Protein AF-Q4VPE1-F1 (afdb_monomer)

Radius of gyration: 20.4 Å; Cα contacts (8 Å, |Δi|>4): 315; chains: 1; bounding box: 49×31×55 Å

Mean predicted aligned error: 5.27 Å

Structure (mmCIF, N/CA/C/O backbone):
data_AF-Q4VPE1-F1
#
_entry.id   AF-Q4VPE1-F1
#
loop_
_atom_site.group_PDB
_atom_site.id
_atom_site.type_symbol
_atom_site.label_atom_id
_atom_site.label_alt_id
_atom_site.label_comp_id
_atom_site.label_asym_id
_atom_site.label_entity_id
_atom_site.label_seq_id
_atom_site.pdbx_PDB_ins_code
_atom_site.Cartn_x
_atom_site.Cartn_y
_atom_site.Cartn_z
_atom_site.occupancy
_atom_site.B_iso_or_equiv
_atom_site.auth_seq_id
_atom_site.auth_comp_id
_atom_site.auth_asym_id
_atom_site.auth_atom_id
_atom_site.pdbx_PDB_model_num
ATOM 1 N N . LEU A 1 1 ? 17.693 1.125 -10.121 1.00 85.56 1 LEU A N 1
ATOM 2 C CA . LEU A 1 1 ? 17.494 1.899 -11.366 1.00 85.56 1 LEU A CA 1
ATOM 3 C C . LEU A 1 1 ? 18.611 1.665 -12.381 1.00 85.56 1 LEU A C 1
ATOM 5 O O . LEU A 1 1 ? 18.290 1.300 -13.500 1.00 85.56 1 LEU A O 1
ATOM 9 N N . GLU A 1 2 ? 19.893 1.781 -12.014 1.00 88.69 2 GLU A N 1
ATOM 10 C CA . GLU A 1 2 ? 21.007 1.471 -12.939 1.00 88.69 2 GLU A CA 1
ATOM 11 C C . GLU A 1 2 ? 20.944 0.039 -13.494 1.00 88.69 2 GLU A C 1
ATOM 13 O O . GLU A 1 2 ? 21.001 -0.166 -14.702 1.00 88.69 2 GLU A O 1
ATOM 18 N N . LYS A 1 3 ? 20.645 -0.945 -12.631 1.00 87.81 3 LYS A N 1
ATOM 19 C CA . LYS A 1 3 ? 20.351 -2.339 -13.030 1.00 87.81 3 LYS A CA 1
ATOM 20 C C . LYS A 1 3 ? 19.178 -2.497 -14.021 1.00 87.81 3 LYS A C 1
ATOM 22 O O . LYS A 1 3 ? 19.034 -3.560 -14.606 1.00 87.81 3 LYS A O 1
ATOM 27 N N . LEU A 1 4 ? 18.331 -1.477 -14.181 1.00 88.25 4 LEU A N 1
ATOM 28 C CA . LEU A 1 4 ? 17.162 -1.465 -15.074 1.00 88.25 4 LEU A CA 1
ATOM 29 C C . LEU A 1 4 ? 17.407 -0.645 -16.357 1.00 88.25 4 LEU A C 1
ATOM 31 O O . LEU A 1 4 ? 16.451 -0.323 -17.064 1.00 88.25 4 LEU A O 1
ATOM 35 N N . GLY A 1 5 ? 18.665 -0.283 -16.637 1.00 84.12 5 GLY A N 1
ATOM 36 C CA . GLY A 1 5 ? 19.068 0.454 -17.841 1.00 84.12 5 GLY A CA 1
ATOM 37 C C . GLY A 1 5 ? 19.134 1.977 -17.671 1.00 84.12 5 GLY A C 1
ATOM 38 O O . GLY A 1 5 ? 19.286 2.701 -18.651 1.00 84.12 5 GLY A O 1
ATOM 39 N N . MET A 1 6 ? 19.016 2.487 -16.442 1.00 86.38 6 MET A N 1
ATOM 40 C CA . MET A 1 6 ? 19.104 3.923 -16.164 1.00 86.38 6 MET A CA 1
ATOM 41 C C . MET A 1 6 ? 20.557 4.382 -15.991 1.00 86.38 6 MET A C 1
ATOM 43 O O . MET A 1 6 ? 21.335 3.707 -15.325 1.00 86.38 6 MET A O 1
ATOM 47 N N . LEU A 1 7 ? 20.910 5.572 -16.479 1.00 88.94 7 LEU A N 1
ATOM 48 C CA . LEU A 1 7 ? 22.161 6.236 -16.104 1.00 88.94 7 LEU A CA 1
ATOM 49 C C . LEU A 1 7 ? 21.875 7.318 -15.057 1.00 88.94 7 LEU A C 1
ATOM 51 O O . LEU A 1 7 ? 20.910 8.074 -15.186 1.00 88.94 7 LEU A O 1
ATOM 55 N N . ALA A 1 8 ? 22.706 7.395 -14.020 1.00 91.38 8 ALA A N 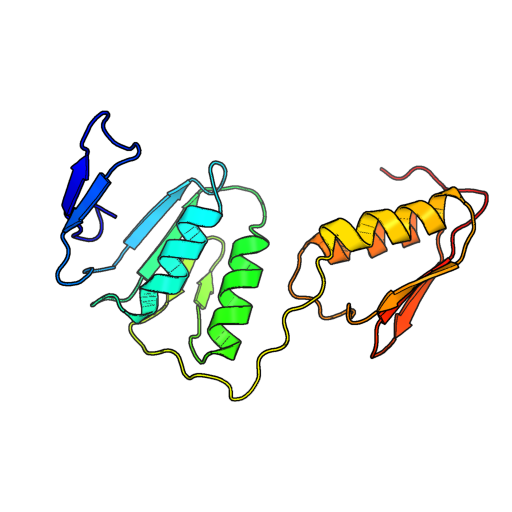1
ATOM 56 C CA . ALA A 1 8 ? 22.613 8.411 -12.978 1.00 91.38 8 ALA A CA 1
ATOM 57 C C . ALA A 1 8 ? 23.952 9.139 -12.824 1.00 91.38 8 ALA A C 1
ATOM 59 O O . ALA A 1 8 ? 24.988 8.512 -12.618 1.00 91.38 8 ALA A O 1
ATOM 60 N N . ASN A 1 9 ? 23.914 10.470 -12.885 1.00 94.00 9 ASN A N 1
ATOM 61 C CA . ASN A 1 9 ? 25.049 11.325 -12.559 1.00 94.00 9 ASN A CA 1
ATOM 62 C C . ASN A 1 9 ? 24.850 11.887 -11.151 1.00 94.00 9 ASN A C 1
ATOM 64 O O . ASN A 1 9 ? 23.900 12.634 -10.910 1.00 94.00 9 ASN A O 1
ATOM 68 N N . TYR A 1 10 ? 25.742 11.537 -10.228 1.00 95.31 10 TYR A N 1
ATOM 69 C CA . TYR A 1 10 ? 25.740 12.053 -8.859 1.00 95.31 10 TYR A CA 1
ATOM 70 C C . TYR A 1 10 ? 26.660 13.273 -8.776 1.00 95.31 10 TYR A C 1
ATOM 72 O O . TYR A 1 10 ? 27.826 13.189 -9.154 1.00 95.31 10 TYR A O 1
ATOM 80 N N . HIS A 1 11 ? 26.157 14.404 -8.275 1.00 95.06 11 HIS A N 1
ATOM 81 C CA . HIS A 1 11 ? 26.903 15.675 -8.303 1.00 95.06 11 HIS A CA 1
ATOM 82 C C . HIS A 1 11 ? 27.803 15.898 -7.084 1.00 95.06 11 HIS A C 1
ATOM 84 O O . HIS A 1 11 ? 28.592 16.838 -7.068 1.00 95.06 11 HIS A O 1
ATOM 90 N N . GLN A 1 12 ? 27.666 15.070 -6.045 1.00 94.81 12 GLN A N 1
ATOM 91 C CA . GLN A 1 12 ? 28.431 15.196 -4.800 1.00 94.81 12 GLN A CA 1
ATOM 92 C C . GLN A 1 12 ? 28.928 13.836 -4.306 1.00 94.81 12 GLN A C 1
ATOM 94 O O . GLN A 1 12 ? 30.116 13.538 -4.384 1.00 94.81 12 GLN A O 1
ATOM 99 N N . LYS A 1 13 ? 28.012 12.998 -3.807 1.00 95.06 13 LYS A N 1
ATOM 100 C CA . LYS A 1 13 ? 28.307 11.664 -3.275 1.00 95.06 13 LYS A CA 1
ATOM 101 C C . LYS A 1 13 ? 27.515 10.617 -4.048 1.00 95.06 13 LYS A C 1
ATOM 103 O O . LYS A 1 13 ? 26.325 10.806 -4.298 1.00 95.06 13 LYS A O 1
ATOM 108 N N . SER A 1 14 ? 28.161 9.503 -4.388 1.00 93.12 14 SER A N 1
ATOM 109 C CA . SER A 1 14 ? 27.496 8.364 -5.026 1.00 93.12 14 SER A CA 1
ATOM 110 C C . SER A 1 14 ? 26.293 7.901 -4.205 1.00 93.12 14 SER A C 1
ATOM 112 O O . SER A 1 14 ? 26.387 7.779 -2.981 1.00 93.12 14 SER A O 1
ATOM 114 N N . TYR A 1 15 ? 25.182 7.631 -4.892 1.00 90.56 15 TYR A N 1
ATOM 115 C CA . TYR A 1 15 ? 23.914 7.199 -4.294 1.00 90.56 15 TYR A CA 1
ATOM 116 C C . TYR A 1 15 ? 23.292 8.213 -3.316 1.00 90.56 15 TYR A C 1
ATOM 118 O O . TYR A 1 15 ? 22.582 7.828 -2.388 1.00 90.56 15 TYR A O 1
ATOM 126 N N . ALA A 1 16 ? 23.541 9.512 -3.521 1.00 92.31 16 ALA A N 1
ATOM 127 C CA . ALA A 1 16 ? 22.941 10.598 -2.751 1.00 92.31 16 ALA A CA 1
ATOM 128 C C . ALA A 1 16 ? 22.455 11.743 -3.651 1.00 92.31 16 ALA A C 1
ATOM 130 O O . ALA A 1 16 ? 22.888 11.900 -4.794 1.00 92.31 16 ALA A O 1
ATOM 131 N N . MET A 1 17 ? 21.553 12.558 -3.108 1.00 93.75 17 MET A N 1
ATOM 132 C CA . MET A 1 17 ? 21.142 13.813 -3.732 1.00 93.75 17 MET A CA 1
ATOM 133 C C . MET A 1 17 ? 22.252 14.875 -3.611 1.00 93.75 17 MET A C 1
ATOM 135 O O . MET A 1 17 ? 23.007 14.845 -2.638 1.00 93.75 17 MET A O 1
ATOM 139 N N . PRO A 1 18 ? 22.321 15.848 -4.538 1.00 96.00 18 PRO A N 1
ATOM 140 C CA . PRO A 1 18 ? 21.542 15.934 -5.774 1.00 96.00 18 PRO A CA 1
ATOM 141 C C . PRO A 1 18 ? 22.093 15.001 -6.866 1.00 96.00 18 PRO A C 1
ATOM 143 O O . PRO A 1 18 ? 23.306 14.833 -7.010 1.00 96.00 18 PRO A O 1
ATOM 146 N N . LEU A 1 19 ? 21.193 14.433 -7.672 1.00 94.94 19 LEU A N 1
ATOM 147 C CA . LEU A 1 19 ? 21.530 13.557 -8.797 1.00 94.94 19 LEU A CA 1
ATOM 148 C C . LEU A 1 19 ? 20.704 13.907 -10.041 1.00 94.94 19 LEU A C 1
ATOM 150 O O . LEU A 1 19 ? 19.583 14.403 -9.935 1.00 94.94 19 LEU A O 1
ATOM 154 N N . THR A 1 20 ? 21.250 13.621 -11.221 1.00 94.19 20 THR A N 1
ATOM 155 C CA . THR A 1 20 ? 20.549 13.728 -12.506 1.00 94.19 20 THR A CA 1
ATOM 156 C C . THR A 1 20 ? 20.343 12.342 -13.092 1.00 94.19 20 THR A C 1
ATOM 158 O O . THR A 1 20 ? 21.298 11.587 -13.267 1.00 94.19 20 THR A O 1
ATOM 161 N N . ILE A 1 21 ? 19.096 12.028 -13.431 1.00 91.56 21 ILE A N 1
ATOM 162 C CA . ILE A 1 21 ? 18.726 10.799 -14.129 1.00 91.56 21 ILE A CA 1
ATOM 163 C C . ILE A 1 21 ? 18.751 11.059 -15.634 1.00 91.56 21 ILE A C 1
ATOM 165 O O . ILE A 1 21 ? 18.096 11.979 -16.118 1.00 91.56 21 ILE A O 1
ATOM 169 N N . ILE A 1 22 ? 19.479 10.225 -16.373 1.00 87.88 22 ILE A N 1
ATOM 170 C CA . ILE A 1 22 ? 19.523 10.233 -17.834 1.00 87.88 22 ILE A CA 1
ATOM 171 C C . ILE A 1 22 ? 18.936 8.907 -18.311 1.00 87.88 22 ILE A C 1
ATOM 173 O O . ILE A 1 22 ? 19.570 7.856 -18.222 1.00 87.88 22 ILE A O 1
ATOM 177 N N . ALA A 1 23 ? 17.707 8.949 -18.818 1.00 77.25 23 ALA A N 1
ATOM 178 C CA . ALA A 1 23 ? 17.048 7.782 -19.387 1.00 77.25 23 ALA A CA 1
ATOM 179 C C . ALA A 1 23 ? 16.162 8.182 -20.566 1.00 77.25 23 ALA A C 1
ATOM 181 O O . ALA A 1 23 ? 15.414 9.152 -20.483 1.00 77.25 23 ALA A O 1
ATOM 182 N N . LYS A 1 24 ? 16.230 7.406 -21.655 1.00 75.69 24 LYS A N 1
ATOM 183 C CA . LYS A 1 24 ? 15.216 7.447 -22.725 1.00 75.69 24 LYS A CA 1
ATOM 184 C C . LYS A 1 24 ? 14.013 6.562 -22.381 1.00 75.69 24 LYS A C 1
ATOM 186 O O . LYS A 1 24 ? 12.888 6.891 -22.728 1.00 75.69 24 LYS A O 1
ATOM 191 N N . SER A 1 25 ? 14.270 5.446 -21.704 1.00 81.94 25 SER A N 1
ATOM 192 C CA . SER A 1 25 ? 13.298 4.451 -21.248 1.00 81.94 25 SER A CA 1
ATOM 193 C C . SER A 1 25 ? 13.965 3.523 -20.232 1.00 81.94 25 SER A C 1
ATOM 195 O O . SER A 1 25 ? 15.193 3.480 -20.169 1.00 81.94 25 SER A O 1
ATOM 197 N N . LEU A 1 26 ? 13.176 2.755 -19.481 1.00 89.12 26 LEU A N 1
ATOM 198 C CA . LEU A 1 26 ? 13.674 1.665 -18.639 1.00 89.12 26 LEU A CA 1
ATOM 199 C C . LEU A 1 26 ? 13.403 0.321 -19.318 1.00 89.12 26 LEU A C 1
ATOM 201 O O . LEU A 1 26 ? 12.305 0.086 -19.829 1.00 89.12 26 LEU A O 1
ATOM 205 N N . ASP A 1 27 ? 14.387 -0.575 -19.289 1.00 91.25 27 ASP A N 1
ATOM 206 C CA . ASP A 1 27 ? 14.242 -1.909 -19.878 1.00 91.25 27 ASP A CA 1
ATOM 207 C C . ASP A 1 27 ? 13.318 -2.798 -19.044 1.00 91.25 27 ASP A C 1
ATOM 209 O O . ASP A 1 27 ? 12.644 -3.681 -19.580 1.00 91.25 27 ASP A O 1
ATOM 213 N N . GLY A 1 28 ? 13.288 -2.576 -17.729 1.00 93.50 28 GLY A N 1
ATOM 214 C CA . GLY A 1 28 ? 12.573 -3.429 -16.785 1.00 93.50 28 GLY A CA 1
ATOM 215 C C . GLY A 1 28 ? 13.199 -4.817 -16.663 1.00 93.50 28 GLY A C 1
ATOM 216 O O . GLY A 1 28 ? 14.406 -4.976 -16.860 1.00 93.50 28 GLY A O 1
ATOM 217 N N . GLY A 1 29 ? 12.388 -5.830 -16.365 1.00 95.25 29 GLY A N 1
ATOM 218 C CA . GLY A 1 29 ? 12.834 -7.210 -16.139 1.00 95.25 29 GLY A CA 1
ATOM 219 C C . GLY A 1 29 ? 12.841 -7.596 -14.659 1.00 95.25 29 GLY A C 1
ATOM 220 O O . GLY A 1 29 ? 11.969 -7.167 -13.911 1.00 95.25 29 GLY A O 1
ATOM 221 N N . TYR A 1 30 ? 13.794 -8.433 -14.241 1.00 95.88 30 TYR A N 1
ATOM 222 C CA . TYR A 1 30 ? 13.880 -8.912 -12.858 1.00 95.88 30 TYR A CA 1
ATOM 223 C C . TYR A 1 30 ? 14.740 -7.994 -11.987 1.00 95.88 30 TYR A C 1
ATOM 225 O O . TYR A 1 30 ? 15.841 -7.607 -12.389 1.00 95.88 30 TYR A O 1
ATOM 233 N N . ILE A 1 31 ? 14.265 -7.679 -10.783 1.00 95.19 31 ILE A N 1
ATOM 234 C CA . ILE A 1 31 ? 15.053 -6.974 -9.773 1.00 95.19 31 ILE A CA 1
ATOM 235 C C . ILE A 1 31 ? 14.736 -7.477 -8.374 1.00 95.19 31 ILE A C 1
ATOM 237 O O . ILE A 1 31 ? 13.597 -7.806 -8.056 1.00 95.19 31 ILE A O 1
ATOM 241 N N . GLU A 1 32 ? 15.755 -7.459 -7.528 1.00 94.50 32 GLU A N 1
ATOM 242 C CA . GLU A 1 32 ? 15.626 -7.700 -6.099 1.00 94.50 32 GLU A CA 1
ATOM 243 C C . GLU A 1 32 ? 15.762 -6.380 -5.350 1.00 94.50 32 GLU A C 1
ATOM 245 O O . GLU A 1 32 ? 16.671 -5.585 -5.626 1.00 94.50 32 GLU A O 1
ATOM 250 N N . VAL A 1 33 ? 14.845 -6.149 -4.418 1.00 91.75 33 VAL A N 1
ATOM 251 C CA . VAL A 1 33 ? 14.838 -4.981 -3.542 1.00 91.75 33 VAL A CA 1
ATOM 252 C C . VAL A 1 33 ? 14.820 -5.471 -2.106 1.00 91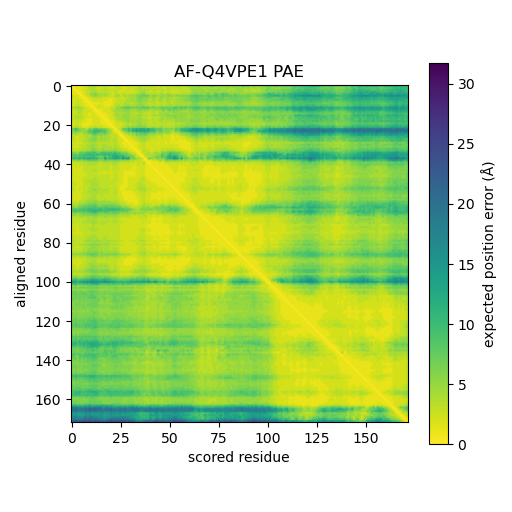.75 33 VAL A C 1
ATOM 254 O O . VAL A 1 33 ? 14.074 -6.379 -1.764 1.00 91.75 33 VAL A O 1
ATOM 257 N N . ASP A 1 34 ? 15.656 -4.868 -1.273 1.00 90.38 34 ASP A N 1
ATOM 258 C CA . ASP A 1 34 ? 15.662 -5.097 0.168 1.00 90.38 34 ASP A CA 1
ATOM 259 C C . ASP A 1 34 ? 14.377 -4.506 0.773 1.00 90.38 34 ASP A C 1
ATOM 261 O O . ASP A 1 34 ? 14.220 -3.280 0.838 1.00 90.38 34 ASP A O 1
ATOM 265 N N . GLY A 1 35 ? 13.444 -5.384 1.150 1.00 82.19 35 GLY A N 1
ATOM 266 C CA . GLY A 1 35 ? 12.132 -5.009 1.675 1.00 82.19 35 GLY A CA 1
ATOM 267 C C . GLY A 1 35 ? 12.178 -4.483 3.110 1.00 82.19 35 GLY A C 1
ATOM 268 O O . GLY A 1 35 ? 11.220 -3.863 3.563 1.00 82.19 35 GLY A O 1
ATOM 269 N N . GLU A 1 36 ? 13.293 -4.673 3.821 1.00 79.75 36 GLU A N 1
ATOM 270 C CA . GLU A 1 36 ? 13.477 -4.162 5.183 1.00 79.75 36 GLU A CA 1
ATOM 271 C C . GLU A 1 36 ? 13.920 -2.701 5.192 1.00 79.75 36 GLU A C 1
ATOM 273 O O . GLU A 1 36 ? 13.558 -1.940 6.090 1.00 79.75 36 GLU A O 1
ATOM 278 N N . LYS A 1 37 ? 14.702 -2.284 4.189 1.00 77.81 37 LYS A N 1
ATOM 279 C CA . LYS A 1 37 ? 15.257 -0.925 4.154 1.00 77.81 37 LYS A CA 1
ATOM 280 C C . LYS A 1 37 ? 14.261 0.141 3.731 1.00 77.81 37 LYS A C 1
ATOM 282 O O . LYS A 1 37 ? 14.306 1.241 4.277 1.00 77.81 37 LYS A O 1
ATOM 287 N N . SER A 1 38 ? 13.430 -0.122 2.720 1.00 76.19 38 SER A N 1
ATOM 288 C CA . SER A 1 38 ? 12.419 0.848 2.284 1.00 76.19 38 SER A CA 1
ATOM 289 C C . SER A 1 38 ? 11.425 0.262 1.285 1.00 76.19 38 SER A C 1
ATOM 291 O O . SER A 1 38 ? 11.743 0.054 0.110 1.00 76.19 38 SER A O 1
ATOM 293 N N . SER A 1 39 ? 10.171 0.134 1.718 1.00 85.56 39 SER A N 1
ATOM 294 C CA . SER A 1 39 ? 9.034 -0.169 0.844 1.00 85.56 39 SER A CA 1
ATOM 295 C C . SER A 1 39 ? 8.827 0.889 -0.249 1.00 85.56 39 SER A C 1
ATOM 297 O O . SER A 1 39 ? 8.330 0.570 -1.326 1.00 85.56 39 SER A O 1
ATOM 299 N N . GLN A 1 40 ? 9.273 2.135 -0.033 1.00 90.81 40 GLN A N 1
ATOM 300 C CA . GLN A 1 40 ? 9.105 3.235 -0.991 1.00 90.81 40 GLN A CA 1
ATOM 301 C C . GLN A 1 40 ? 9.851 2.974 -2.304 1.00 90.81 40 GLN A C 1
ATOM 303 O O . GLN A 1 40 ? 9.357 3.324 -3.377 1.00 90.81 40 GLN A O 1
ATOM 308 N N . PHE A 1 41 ? 11.025 2.336 -2.240 1.00 90.75 41 PHE A N 1
ATOM 309 C CA . PHE A 1 41 ? 11.780 1.992 -3.445 1.00 90.75 41 PHE A CA 1
ATOM 310 C C . PHE A 1 41 ? 11.051 0.937 -4.273 1.00 90.75 41 PHE A C 1
ATOM 312 O O . PHE A 1 41 ? 10.936 1.089 -5.489 1.00 90.75 41 PHE A O 1
ATOM 319 N N . ALA A 1 42 ? 10.525 -0.099 -3.620 1.00 94.06 42 ALA A N 1
ATOM 320 C CA . ALA A 1 42 ? 9.767 -1.142 -4.294 1.00 94.06 42 ALA A CA 1
ATOM 321 C C . ALA A 1 42 ? 8.443 -0.601 -4.867 1.00 94.06 42 ALA A C 1
ATOM 323 O O . ALA A 1 42 ? 8.161 -0.826 -6.044 1.00 94.06 42 ALA A O 1
ATOM 324 N N . SER A 1 43 ? 7.696 0.209 -4.107 1.00 95.69 43 SER A N 1
ATOM 325 C CA . SER A 1 43 ? 6.475 0.873 -4.586 1.00 95.69 43 SER A CA 1
ATOM 326 C C . SER A 1 43 ? 6.740 1.787 -5.783 1.00 95.69 43 SER A C 1
ATOM 328 O O . SER A 1 43 ? 6.017 1.728 -6.775 1.00 95.69 43 SER A O 1
ATOM 330 N N . GLY A 1 44 ? 7.799 2.603 -5.736 1.00 95.38 44 GLY A N 1
ATOM 331 C CA . GLY A 1 44 ? 8.178 3.477 -6.849 1.00 95.38 44 GLY A CA 1
ATOM 332 C C . GLY A 1 44 ? 8.508 2.701 -8.127 1.00 95.38 44 GLY A C 1
ATOM 333 O O . GLY A 1 44 ? 8.092 3.092 -9.218 1.00 95.38 44 GLY A O 1
ATOM 334 N N . LEU A 1 45 ? 9.211 1.571 -7.996 1.00 94.94 45 LEU A N 1
ATOM 335 C CA . LEU A 1 45 ? 9.513 0.690 -9.124 1.00 94.94 45 LEU A CA 1
ATOM 336 C C . LEU A 1 45 ? 8.255 0.019 -9.686 1.00 94.94 45 LEU A C 1
ATOM 338 O O . LEU A 1 45 ? 8.104 -0.013 -10.906 1.00 94.94 45 LEU A O 1
ATOM 342 N N . LEU A 1 46 ? 7.347 -0.464 -8.831 1.00 96.69 46 LEU A N 1
ATOM 343 C CA . LEU A 1 46 ? 6.072 -1.043 -9.267 1.00 96.69 46 LEU A CA 1
ATOM 344 C C . LEU A 1 46 ? 5.204 -0.025 -10.003 1.00 96.69 46 LEU A C 1
ATOM 346 O O . LEU A 1 46 ? 4.711 -0.325 -11.086 1.00 96.69 46 LEU A O 1
ATOM 350 N N . MET A 1 47 ? 5.086 1.200 -9.485 1.00 97.25 47 MET A N 1
ATOM 351 C CA . MET A 1 47 ? 4.322 2.255 -10.158 1.00 97.25 47 MET A CA 1
ATOM 352 C C . MET A 1 47 ? 4.892 2.596 -11.541 1.00 97.25 47 MET A C 1
ATOM 354 O O . ME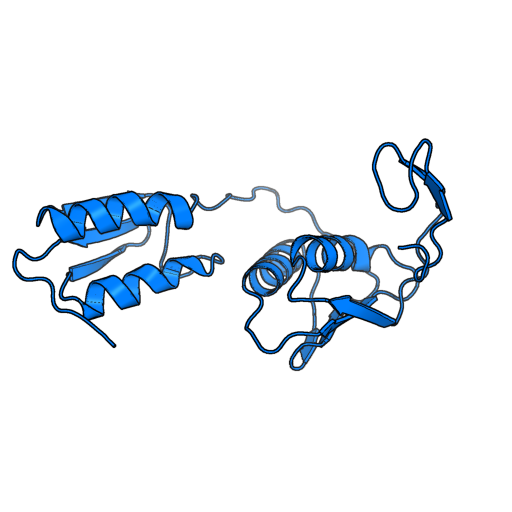T A 1 47 ? 4.128 2.916 -12.453 1.00 97.25 47 MET A O 1
ATOM 358 N N . ALA A 1 48 ? 6.214 2.499 -11.713 1.00 95.62 48 ALA A N 1
ATOM 359 C CA . ALA A 1 48 ? 6.894 2.716 -12.988 1.00 95.62 48 ALA A CA 1
ATOM 360 C C . ALA A 1 48 ? 6.863 1.494 -13.928 1.00 95.62 48 ALA A C 1
ATOM 362 O O . ALA A 1 48 ? 7.113 1.648 -15.126 1.00 95.62 48 ALA A O 1
ATOM 363 N N . ALA A 1 49 ? 6.567 0.295 -13.416 1.00 96.50 49 ALA A N 1
ATOM 364 C CA . ALA A 1 49 ? 6.636 -0.964 -14.157 1.00 96.50 49 ALA A CA 1
ATOM 365 C C . ALA A 1 49 ? 5.822 -0.990 -15.465 1.00 96.50 49 ALA A C 1
ATOM 367 O O . ALA A 1 49 ? 6.372 -1.455 -16.468 1.00 96.50 49 ALA A O 1
ATOM 368 N N . PRO A 1 50 ? 4.588 -0.441 -15.529 1.00 97.06 50 PRO A N 1
ATOM 369 C CA . PRO A 1 50 ? 3.802 -0.392 -16.766 1.00 97.06 50 PRO A CA 1
ATOM 370 C C . PRO A 1 50 ? 4.518 0.295 -17.929 1.00 97.06 50 PRO A C 1
ATOM 372 O O . PRO A 1 50 ? 4.302 -0.059 -19.084 1.00 97.06 50 PRO A O 1
ATOM 375 N N . PHE A 1 51 ? 5.408 1.245 -17.632 1.00 94.75 51 PHE A N 1
ATOM 376 C CA . PHE A 1 51 ? 6.132 2.024 -18.633 1.00 94.75 51 PHE A CA 1
ATOM 377 C C . PHE A 1 51 ? 7.456 1.382 -19.071 1.00 94.75 51 PHE A C 1
ATOM 379 O O . PHE A 1 51 ? 8.111 1.889 -19.985 1.00 94.75 51 PHE A O 1
ATOM 386 N N . MET A 1 52 ? 7.875 0.284 -18.437 1.00 95.31 52 MET A N 1
ATOM 387 C CA . MET A 1 52 ? 9.120 -0.408 -18.769 1.00 95.31 52 MET A CA 1
ATOM 388 C C . MET A 1 52 ? 8.926 -1.347 -19.962 1.00 95.31 52 MET A C 1
ATOM 390 O O . MET A 1 52 ? 7.879 -1.978 -20.106 1.00 95.31 52 MET A O 1
ATOM 394 N N . HIS A 1 53 ? 9.945 -1.493 -20.817 1.00 94.12 53 HIS A N 1
ATOM 395 C CA . HIS A 1 53 ? 9.824 -2.289 -22.050 1.00 94.12 53 HIS A CA 1
ATOM 396 C C . HIS A 1 53 ? 9.427 -3.744 -21.812 1.00 94.12 53 HIS A C 1
ATOM 398 O O . HIS A 1 53 ? 8.634 -4.285 -22.579 1.00 94.12 53 HIS A O 1
ATOM 404 N N . ARG A 1 54 ? 9.955 -4.361 -20.751 1.00 95.31 54 ARG A N 1
ATOM 405 C CA . ARG A 1 54 ? 9.688 -5.758 -20.380 1.00 95.31 54 ARG A CA 1
ATOM 406 C C . ARG A 1 54 ? 8.751 -5.896 -19.175 1.00 95.31 54 ARG A C 1
ATOM 408 O O . ARG A 1 54 ? 8.677 -6.978 -18.604 1.00 95.31 54 ARG A O 1
ATOM 415 N N . GLY A 1 55 ? 8.081 -4.817 -18.757 1.00 96.62 55 GLY A N 1
ATOM 416 C CA . GLY A 1 55 ? 7.436 -4.769 -17.443 1.00 96.62 55 GLY A CA 1
ATOM 417 C C . GLY A 1 55 ? 8.451 -4.953 -16.307 1.00 96.62 55 GLY A C 1
ATOM 418 O O . GLY A 1 55 ? 9.651 -4.727 -16.484 1.00 96.62 55 GLY A O 1
ATOM 419 N N . LEU A 1 56 ? 7.987 -5.385 -15.140 1.00 97.88 56 LEU A N 1
ATOM 420 C CA . LEU A 1 56 ? 8.823 -5.617 -13.968 1.00 97.88 56 LEU A CA 1
ATOM 421 C C . LEU A 1 56 ? 8.410 -6.898 -13.248 1.00 97.88 56 LEU A C 1
ATOM 423 O O . LEU A 1 56 ? 7.230 -7.117 -12.995 1.00 97.88 56 LEU A O 1
ATOM 427 N N . ARG A 1 57 ? 9.405 -7.693 -12.856 1.00 97.75 57 ARG A N 1
ATOM 428 C CA . ARG A 1 57 ? 9.290 -8.763 -11.867 1.00 97.75 57 ARG A CA 1
ATOM 429 C C . ARG A 1 57 ? 10.167 -8.384 -10.677 1.00 97.75 57 ARG A C 1
ATOM 431 O O . ARG A 1 57 ? 11.390 -8.482 -10.750 1.00 97.75 57 ARG A O 1
ATOM 438 N N . LEU A 1 58 ? 9.549 -7.888 -9.615 1.00 96.56 58 LEU A N 1
ATOM 439 C CA . LEU A 1 58 ? 10.226 -7.406 -8.416 1.00 96.56 58 LEU A CA 1
ATOM 440 C C . LEU A 1 58 ? 10.139 -8.462 -7.321 1.00 96.56 58 LEU A C 1
ATOM 442 O O . LEU A 1 58 ? 9.041 -8.841 -6.940 1.00 96.56 58 LEU A O 1
ATOM 446 N N . ASN A 1 59 ? 11.278 -8.898 -6.795 1.00 95.56 59 ASN A N 1
ATOM 447 C CA . ASN A 1 59 ? 11.345 -9.719 -5.591 1.00 95.56 59 ASN A CA 1
ATOM 448 C C . ASN A 1 59 ? 11.707 -8.832 -4.390 1.00 95.56 59 ASN A C 1
ATOM 450 O O . ASN A 1 59 ? 12.779 -8.220 -4.372 1.00 95.56 59 ASN A O 1
ATOM 454 N N . SER A 1 60 ? 10.803 -8.734 -3.417 1.00 94.81 60 SER A N 1
ATOM 455 C CA . SER A 1 60 ? 11.032 -8.008 -2.167 1.00 94.81 60 SER A CA 1
ATOM 456 C C . SER A 1 60 ? 11.669 -8.948 -1.144 1.00 94.81 60 SER A C 1
ATOM 458 O O . SER A 1 60 ? 11.001 -9.812 -0.585 1.00 94.81 60 SER A O 1
ATOM 460 N N . ILE A 1 61 ? 12.969 -8.805 -0.898 1.00 93.56 61 ILE A N 1
ATOM 461 C CA . ILE A 1 61 ? 13.702 -9.656 0.044 1.00 93.56 61 ILE A CA 1
ATOM 462 C C . ILE A 1 61 ? 13.328 -9.236 1.466 1.00 93.56 61 ILE A C 1
ATOM 464 O O . ILE A 1 61 ? 13.840 -8.232 1.965 1.00 93.56 61 ILE A O 1
ATOM 468 N N . THR A 1 62 ? 12.403 -9.968 2.089 1.00 89.94 62 THR A N 1
ATOM 469 C CA . THR A 1 62 ? 11.952 -9.734 3.464 1.00 89.94 62 THR A CA 1
ATOM 470 C C . THR A 1 62 ? 11.091 -10.884 3.998 1.00 89.94 62 THR A C 1
ATOM 472 O O . THR A 1 62 ? 10.418 -11.567 3.226 1.00 89.94 62 THR A O 1
ATOM 475 N N . ASP A 1 63 ? 11.047 -11.040 5.322 1.00 86.69 63 ASP A N 1
ATOM 476 C CA . ASP A 1 63 ? 10.235 -12.058 6.005 1.00 86.69 63 ASP A CA 1
ATOM 477 C C . ASP A 1 63 ? 8.890 -11.520 6.534 1.00 86.69 63 ASP A C 1
ATOM 479 O O . ASP A 1 63 ? 8.082 -12.274 7.082 1.00 86.69 63 ASP A O 1
ATOM 483 N N . HIS A 1 64 ? 8.619 -10.216 6.398 1.00 83.62 64 HIS A N 1
ATOM 484 C CA . HIS A 1 64 ? 7.390 -9.596 6.901 1.00 83.62 64 HIS A CA 1
ATOM 485 C C . HIS A 1 64 ? 6.497 -9.048 5.786 1.00 83.62 64 HIS A C 1
ATOM 487 O O . HIS A 1 64 ? 6.952 -8.641 4.717 1.00 83.62 64 HIS A O 1
ATOM 493 N N . LYS A 1 65 ? 5.189 -8.989 6.069 1.00 83.06 65 LYS A N 1
ATOM 494 C CA . LYS A 1 65 ? 4.193 -8.438 5.138 1.00 83.06 65 LYS A CA 1
ATOM 495 C C . LYS A 1 65 ? 4.530 -6.998 4.761 1.00 83.06 65 LYS A C 1
ATOM 497 O O . LYS A 1 65 ? 4.928 -6.213 5.616 1.00 83.06 65 LYS A O 1
ATOM 502 N N . GLN A 1 66 ? 4.279 -6.645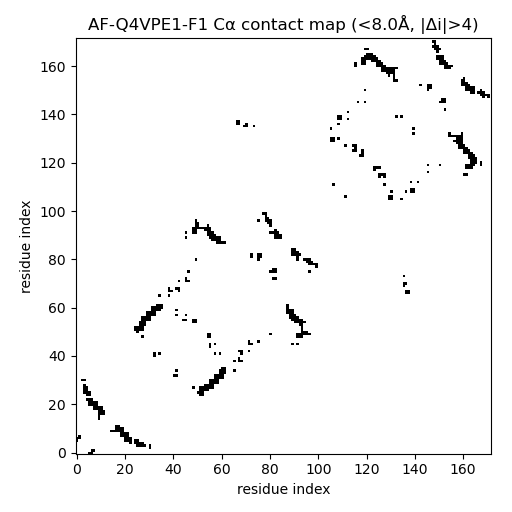 3.505 1.00 87.62 66 GLN A N 1
ATOM 503 C CA . GLN A 1 66 ? 4.597 -5.339 2.931 1.00 87.62 66 GLN A CA 1
ATOM 504 C C . GLN A 1 66 ? 3.308 -4.535 2.670 1.00 87.62 66 GLN A C 1
ATOM 506 O O . GLN A 1 66 ? 2.893 -4.401 1.519 1.00 87.62 66 GLN A O 1
ATOM 511 N N . PRO A 1 67 ? 2.654 -3.968 3.707 1.00 88.25 67 PRO A N 1
ATOM 512 C CA . PRO A 1 67 ? 1.341 -3.327 3.566 1.00 88.25 67 PRO A CA 1
ATOM 513 C C . PRO A 1 67 ? 1.342 -2.168 2.560 1.00 88.25 67 PRO A C 1
ATOM 515 O O . PRO A 1 67 ? 0.338 -1.910 1.903 1.00 88.25 67 PRO A O 1
ATOM 518 N N . TYR A 1 68 ? 2.479 -1.489 2.395 1.00 89.81 68 TYR A N 1
ATOM 519 C CA . TYR A 1 68 ? 2.627 -0.430 1.402 1.00 89.81 68 TYR A CA 1
ATOM 520 C C . TYR A 1 68 ? 2.676 -0.960 -0.034 1.00 89.81 68 TYR A C 1
ATOM 522 O O . TYR A 1 68 ? 2.147 -0.295 -0.924 1.00 89.81 68 TYR A O 1
ATOM 530 N N . LEU A 1 69 ? 3.241 -2.149 -0.280 1.00 93.31 69 LEU A N 1
ATOM 531 C CA . LEU A 1 69 ? 3.168 -2.790 -1.597 1.00 93.31 69 LEU A CA 1
ATOM 532 C C . LEU A 1 69 ? 1.741 -3.259 -1.879 1.00 93.31 69 LEU A C 1
ATOM 534 O O . LEU A 1 69 ? 1.233 -2.959 -2.953 1.00 93.31 69 LEU A O 1
ATOM 538 N N . ASP A 1 70 ? 1.060 -3.856 -0.897 1.00 91.44 70 ASP A N 1
ATOM 539 C CA . ASP A 1 70 ? -0.359 -4.229 -1.012 1.00 91.44 70 ASP A CA 1
ATOM 540 C C . ASP A 1 70 ? -1.246 -3.017 -1.334 1.00 91.44 70 ASP A C 1
ATOM 542 O O . ASP A 1 70 ? -2.143 -3.080 -2.174 1.00 91.44 70 ASP A O 1
ATOM 546 N N . MET A 1 71 ? -1.000 -1.883 -0.672 1.00 92.94 71 MET A N 1
ATOM 547 C CA . MET A 1 71 ? -1.691 -0.633 -0.975 1.00 92.94 71 MET A CA 1
ATOM 548 C C . MET A 1 71 ? -1.358 -0.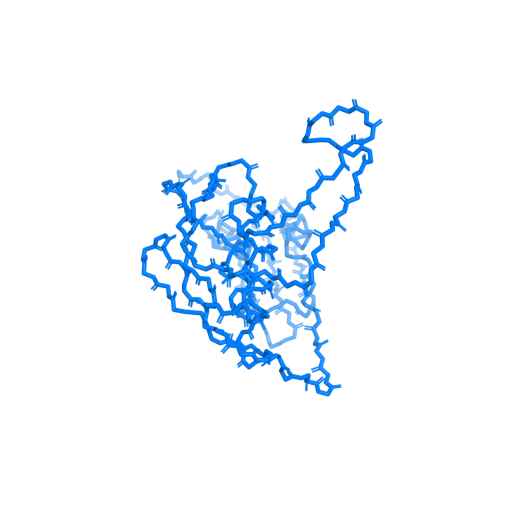160 -2.393 1.00 92.94 71 MET A C 1
ATOM 550 O O . MET A 1 71 ? -2.262 0.194 -3.145 1.00 92.94 71 MET A O 1
ATOM 554 N N . THR A 1 72 ? -0.080 -0.200 -2.781 1.00 95.88 72 THR A N 1
ATOM 555 C CA . THR A 1 72 ? 0.376 0.216 -4.115 1.00 95.88 72 THR A CA 1
ATOM 556 C C . THR A 1 72 ? -0.314 -0.602 -5.209 1.00 95.88 72 THR A C 1
ATOM 558 O O . THR A 1 72 ? -0.865 -0.017 -6.136 1.00 95.88 72 THR A O 1
ATOM 561 N N . THR A 1 73 ? -0.363 -1.933 -5.093 1.00 96.19 73 THR A N 1
ATOM 562 C CA . THR A 1 73 ? -0.985 -2.807 -6.103 1.00 96.19 73 THR A CA 1
ATOM 563 C C . THR A 1 73 ? -2.496 -2.612 -6.198 1.00 96.19 73 THR A C 1
ATOM 565 O O . THR A 1 73 ? -3.034 -2.586 -7.304 1.00 96.19 73 THR A O 1
ATOM 568 N N . LYS A 1 74 ? -3.190 -2.395 -5.071 1.00 94.88 74 LYS A N 1
ATOM 569 C CA . LYS A 1 74 ? -4.626 -2.065 -5.066 1.00 94.88 74 LYS A CA 1
ATOM 570 C C . LYS A 1 74 ? -4.915 -0.748 -5.782 1.00 94.88 74 LYS A C 1
ATOM 572 O O . LYS A 1 74 ? -5.843 -0.693 -6.582 1.00 94.88 74 LYS A O 1
ATOM 577 N N . VAL A 1 75 ? -4.118 0.291 -5.523 1.00 95.50 75 VAL A N 1
ATOM 578 C CA . VAL A 1 75 ? -4.264 1.580 -6.217 1.00 95.50 75 VAL A CA 1
ATOM 579 C C . VAL A 1 75 ? -3.945 1.416 -7.701 1.00 95.50 75 VAL A C 1
ATOM 581 O O . VAL A 1 75 ? -4.715 1.865 -8.539 1.00 95.50 75 VAL A O 1
ATOM 584 N N . MET A 1 76 ? -2.871 0.707 -8.058 1.00 97.12 76 MET A N 1
ATOM 585 C CA . MET A 1 76 ? -2.552 0.421 -9.461 1.00 97.12 76 MET A CA 1
ATOM 586 C C . MET A 1 76 ? -3.716 -0.269 -10.188 1.00 97.12 76 MET A C 1
ATOM 588 O O . MET A 1 76 ? -4.047 0.125 -11.308 1.00 97.12 76 MET A O 1
ATOM 592 N N . ALA A 1 77 ? -4.386 -1.224 -9.534 1.00 95.94 77 ALA A N 1
ATOM 593 C CA . ALA A 1 77 ? -5.541 -1.921 -10.092 1.00 95.94 77 ALA A CA 1
ATOM 594 C C . ALA A 1 77 ? -6.742 -0.990 -10.331 1.00 95.94 77 ALA A C 1
ATOM 596 O O . ALA A 1 77 ? -7.409 -1.114 -11.357 1.00 95.94 77 ALA A O 1
ATOM 597 N N . GLU A 1 78 ? -6.988 -0.018 -9.446 1.00 94.62 78 GLU A N 1
ATOM 598 C CA . GLU A 1 78 ? -8.033 1.007 -9.633 1.00 94.62 78 GLU A CA 1
ATOM 599 C C . GLU A 1 78 ? -7.755 1.918 -10.840 1.00 94.62 78 GLU A C 1
ATOM 601 O O . GLU A 1 78 ? -8.692 2.427 -11.455 1.00 94.62 78 GLU A O 1
ATOM 606 N N . PHE A 1 79 ? -6.486 2.053 -11.236 1.00 97.00 79 PHE A N 1
ATOM 607 C CA . PHE A 1 79 ? -6.060 2.733 -12.463 1.00 97.00 79 PHE A CA 1
ATOM 608 C C . PHE A 1 79 ? -5.789 1.759 -13.628 1.00 97.00 79 PHE A C 1
ATOM 610 O O . PHE A 1 79 ? -5.102 2.107 -14.589 1.00 97.00 79 PHE A O 1
ATOM 617 N N . GLY A 1 80 ? -6.332 0.539 -13.576 1.00 96.38 80 GLY A N 1
ATOM 618 C CA . GLY A 1 80 ? -6.322 -0.418 -14.689 1.00 96.38 80 GLY A CA 1
ATOM 619 C C . GLY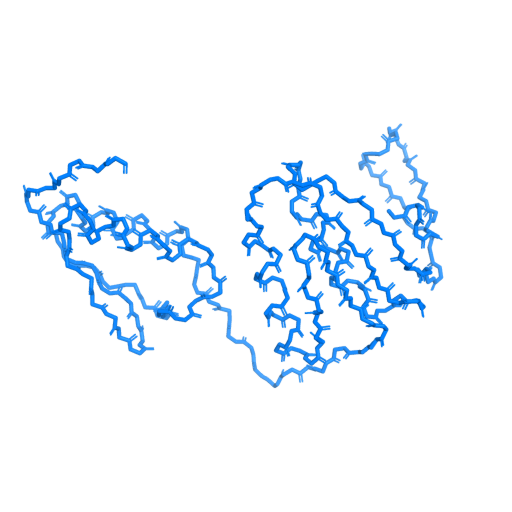 A 1 80 ? -5.031 -1.222 -14.868 1.00 96.38 80 GLY A C 1
ATOM 620 O O . GLY A 1 80 ? -4.883 -1.900 -15.883 1.00 96.38 80 GLY A O 1
ATOM 621 N N . VAL A 1 81 ? -4.105 -1.175 -13.907 1.00 97.88 81 VAL A N 1
ATOM 622 C CA . VAL A 1 81 ? -2.858 -1.951 -13.932 1.00 97.88 81 VAL A CA 1
ATOM 623 C C . VAL A 1 81 ? -2.913 -3.065 -12.893 1.00 97.88 81 VAL A C 1
ATOM 625 O O . VAL A 1 81 ? -2.847 -2.822 -11.690 1.00 97.88 81 VAL A O 1
ATOM 628 N N . THR A 1 82 ? -2.985 -4.308 -13.357 1.00 97.31 82 THR A N 1
ATOM 629 C CA . THR A 1 82 ? -2.933 -5.492 -12.492 1.00 97.31 82 THR A CA 1
ATOM 630 C C . THR A 1 82 ? -1.489 -5.881 -12.185 1.00 97.31 82 THR A C 1
ATOM 632 O O . THR A 1 82 ? -0.621 -5.839 -13.060 1.00 97.31 82 THR A O 1
ATOM 635 N N . VAL A 1 83 ? -1.246 -6.277 -10.936 1.00 98.06 83 VAL A N 1
ATOM 636 C CA . VAL A 1 83 ? 0.027 -6.835 -10.475 1.00 98.06 83 VAL A CA 1
ATOM 637 C C . VAL A 1 83 ? -0.240 -8.240 -9.957 1.00 98.06 83 VAL A C 1
ATOM 639 O O . VAL A 1 83 ? -1.032 -8.408 -9.031 1.00 98.06 83 VAL A O 1
ATOM 642 N N . ASP A 1 84 ? 0.422 -9.229 -10.547 1.00 97.62 84 ASP A N 1
ATOM 643 C CA . ASP A 1 84 ? 0.387 -10.606 -10.065 1.00 97.62 84 ASP A CA 1
ATOM 644 C C . ASP A 1 84 ? 1.345 -10.738 -8.880 1.00 97.62 84 ASP A C 1
ATOM 646 O O . ASP A 1 84 ? 2.495 -10.294 -8.954 1.00 97.62 84 ASP A O 1
ATOM 650 N N . ILE A 1 85 ? 0.873 -11.327 -7.783 1.00 95.88 85 ILE A N 1
ATOM 651 C CA . ILE A 1 85 ? 1.634 -11.458 -6.538 1.00 95.88 85 ILE A CA 1
ATOM 652 C C . ILE A 1 85 ? 1.781 -12.943 -6.217 1.00 95.88 85 ILE A C 1
ATOM 654 O O . ILE A 1 85 ? 0.782 -13.638 -6.035 1.00 95.88 85 ILE A O 1
ATOM 658 N N . ASP A 1 86 ? 3.026 -13.404 -6.140 1.00 94.56 86 ASP A N 1
ATOM 659 C CA . ASP A 1 86 ? 3.405 -14.757 -5.736 1.00 94.56 86 ASP A CA 1
ATOM 660 C C . ASP A 1 86 ? 4.439 -14.658 -4.610 1.00 94.56 86 ASP A C 1
ATOM 662 O O . ASP A 1 86 ? 5.582 -14.257 -4.835 1.00 94.56 86 ASP A O 1
ATOM 666 N N . GLU A 1 87 ? 4.008 -14.933 -3.378 1.00 91.31 87 GLU A N 1
ATOM 667 C CA . GLU A 1 87 ? 4.772 -14.685 -2.149 1.00 91.31 87 GLU A CA 1
ATOM 668 C C . GLU A 1 87 ? 5.289 -13.233 -2.060 1.00 91.31 87 GLU A C 1
ATOM 670 O O . GLU A 1 87 ? 4.516 -12.302 -1.836 1.00 91.31 87 GLU A O 1
ATOM 675 N N . ASN A 1 88 ? 6.596 -13.035 -2.245 1.00 93.00 88 ASN A N 1
ATOM 676 C CA . ASN A 1 88 ? 7.275 -11.740 -2.234 1.00 93.00 88 ASN A CA 1
ATOM 677 C C . ASN A 1 88 ? 7.621 -11.228 -3.644 1.00 93.00 88 ASN A C 1
ATOM 679 O O . ASN A 1 88 ? 8.341 -10.234 -3.793 1.00 93.00 88 ASN A O 1
ATOM 683 N N . ILE A 1 89 ? 7.127 -11.903 -4.684 1.00 95.81 89 ILE A N 1
ATOM 684 C CA . ILE A 1 89 ? 7.376 -11.583 -6.084 1.00 95.81 89 ILE A CA 1
ATOM 685 C C . ILE A 1 89 ? 6.157 -10.872 -6.671 1.00 95.81 89 ILE A C 1
ATOM 687 O O . ILE A 1 89 ? 5.071 -11.432 -6.773 1.00 95.81 89 ILE A O 1
ATOM 691 N N . TYR A 1 90 ? 6.372 -9.642 -7.123 1.00 97.50 90 TYR A N 1
ATOM 692 C CA . TYR A 1 90 ? 5.372 -8.768 -7.719 1.00 97.50 90 TYR A CA 1
ATOM 693 C C . TYR A 1 90 ? 5.669 -8.622 -9.209 1.00 97.50 90 TYR A C 1
ATOM 695 O O . TYR A 1 90 ? 6.736 -8.132 -9.593 1.00 97.50 90 TYR A O 1
ATOM 703 N N . THR A 1 91 ? 4.735 -9.041 -10.057 1.00 98.31 91 THR A N 1
ATOM 704 C CA . THR A 1 91 ? 4.891 -9.018 -11.514 1.00 98.31 91 THR A CA 1
ATOM 705 C C . THR A 1 91 ? 3.878 -8.071 -12.138 1.00 98.31 91 THR A C 1
ATOM 707 O O . THR A 1 91 ? 2.674 -8.283 -12.050 1.00 98.31 91 THR A O 1
ATOM 710 N N . ALA A 1 92 ? 4.371 -7.020 -12.785 1.00 98.12 92 ALA A N 1
ATOM 711 C CA . ALA A 1 92 ? 3.564 -6.035 -13.492 1.00 98.12 92 ALA A CA 1
ATOM 712 C C . ALA A 1 92 ? 4.026 -5.954 -14.949 1.00 98.12 92 ALA A C 1
ATOM 714 O O . ALA A 1 92 ? 5.175 -5.610 -15.237 1.00 98.12 92 ALA A O 1
ATOM 715 N N . ASN A 1 93 ? 3.132 -6.274 -15.881 1.00 97.56 93 ASN A N 1
ATOM 716 C CA . ASN A 1 93 ? 3.438 -6.237 -17.308 1.00 97.56 93 ASN A CA 1
ATOM 717 C C . ASN A 1 93 ? 3.427 -4.804 -17.854 1.00 97.56 93 ASN A C 1
ATOM 719 O O . ASN A 1 93 ? 2.760 -3.911 -17.318 1.00 97.56 93 ASN A O 1
ATOM 723 N N . LYS A 1 94 ? 4.127 -4.603 -18.977 1.00 97.12 94 LYS A N 1
ATOM 724 C CA . LYS A 1 94 ? 4.042 -3.358 -19.745 1.00 97.12 94 LYS A CA 1
ATOM 725 C C . LYS A 1 94 ? 2.581 -3.075 -20.098 1.00 97.12 94 LYS A C 1
ATOM 727 O O . LYS A 1 94 ? 1.905 -3.919 -20.682 1.00 97.12 94 LYS A O 1
ATOM 732 N N . SER A 1 95 ? 2.105 -1.896 -19.735 1.00 96.44 95 SER A N 1
ATOM 733 C CA . SER A 1 95 ? 0.707 -1.492 -19.871 1.00 96.44 95 SER A CA 1
ATOM 734 C C . SER A 1 95 ? 0.597 0.032 -19.751 1.00 96.44 95 SER A C 1
ATOM 736 O O . SER A 1 95 ? 1.586 0.751 -19.892 1.00 96.44 95 SER A O 1
ATOM 738 N N . GLN A 1 96 ? -0.610 0.547 -19.541 1.00 95.94 96 GLN A N 1
ATOM 739 C CA . GLN A 1 96 ? -0.862 1.969 -19.349 1.00 95.94 96 GLN A CA 1
ATOM 740 C C . GLN A 1 96 ? -1.909 2.150 -18.257 1.00 95.94 96 GLN A C 1
ATOM 742 O O . GLN A 1 96 ? -2.850 1.362 -18.170 1.00 95.94 96 GLN A O 1
ATOM 747 N N . TYR A 1 97 ? -1.761 3.203 -17.457 1.00 97.38 97 TYR A N 1
ATOM 748 C CA . TYR A 1 97 ? -2.804 3.590 -16.518 1.00 97.38 97 TYR A CA 1
ATOM 749 C C . TYR A 1 97 ? -3.986 4.214 -17.253 1.00 97.38 97 TYR A C 1
ATOM 751 O O . TYR A 1 97 ? -3.820 4.971 -18.213 1.00 97.38 97 TYR A O 1
ATOM 759 N N . ILE A 1 98 ? -5.180 3.930 -16.753 1.00 95.94 98 ILE A N 1
ATOM 760 C CA . ILE A 1 98 ? -6.429 4.537 -17.188 1.00 95.94 98 ILE A CA 1
ATOM 761 C C . ILE A 1 98 ? -6.876 5.473 -16.071 1.00 95.94 98 ILE A C 1
ATOM 763 O O . ILE A 1 98 ? -7.120 5.042 -14.947 1.00 95.94 98 ILE A O 1
ATOM 767 N N . SER A 1 99 ? -6.953 6.768 -16.378 1.00 91.31 99 SER A N 1
ATOM 768 C CA . SER A 1 99 ? -7.382 7.765 -15.399 1.00 91.31 99 SER A CA 1
ATOM 769 C C . SER A 1 99 ? -8.848 7.560 -15.025 1.00 91.31 99 SER A C 1
ATOM 771 O O . SER A 1 99 ? -9.713 7.464 -15.897 1.00 91.31 99 SER A O 1
ATOM 773 N N . THR A 1 100 ? -9.136 7.558 -13.729 1.00 86.94 100 THR A N 1
ATOM 774 C CA . THR A 1 100 ? -10.502 7.622 -13.204 1.00 86.94 100 THR A CA 1
ATOM 775 C C . THR A 1 100 ? -10.998 9.069 -13.230 1.00 86.94 100 THR A C 1
ATOM 777 O O . THR A 1 100 ? -10.225 9.983 -12.945 1.00 86.94 100 THR A O 1
ATOM 780 N N . SER A 1 101 ? -12.285 9.311 -13.494 1.00 83.44 101 SER A N 1
ATOM 781 C CA . SER A 1 101 ? -12.837 10.677 -13.477 1.00 83.44 101 SER A CA 1
ATOM 782 C C . SER A 1 101 ? -12.789 11.332 -12.092 1.00 83.44 101 SER A C 1
ATOM 784 O O . SER A 1 101 ? -12.680 12.548 -12.011 1.00 83.44 101 SER A O 1
ATOM 786 N N . ASN A 1 102 ? -12.860 10.533 -11.022 1.00 91.56 102 ASN A N 1
ATOM 787 C CA . ASN A 1 102 ? -12.723 10.952 -9.629 1.00 91.56 102 ASN A CA 1
ATOM 788 C C . ASN A 1 102 ? -12.001 9.850 -8.845 1.00 91.56 102 ASN A C 1
ATOM 790 O O . ASN A 1 102 ? -12.352 8.680 -8.986 1.00 91.56 102 ASN A O 1
ATOM 794 N N . TYR A 1 103 ? -11.055 10.232 -7.988 1.00 90.50 103 TYR A N 1
ATOM 795 C CA . TYR A 1 103 ? -10.383 9.325 -7.059 1.00 90.50 103 TYR A CA 1
ATOM 796 C C . TYR A 1 103 ? -10.418 9.929 -5.656 1.00 90.50 103 TYR A C 1
ATOM 798 O O . TYR A 1 103 ? -9.884 11.016 -5.430 1.00 90.50 103 TYR A O 1
ATOM 806 N N . VAL A 1 104 ? -11.078 9.250 -4.720 1.00 88.38 104 VAL A N 1
ATOM 807 C CA . VAL A 1 104 ? -11.173 9.705 -3.329 1.00 88.38 104 VAL A CA 1
ATOM 808 C C . VAL A 1 104 ? -9.996 9.135 -2.552 1.00 88.38 104 VAL A C 1
ATOM 810 O O . VAL A 1 104 ? -9.850 7.921 -2.438 1.00 88.38 104 VAL A O 1
ATOM 813 N N . VAL A 1 105 ? -9.161 10.019 -2.011 1.00 90.06 105 VAL A N 1
ATOM 814 C CA . VAL A 1 105 ? -8.064 9.626 -1.123 1.00 90.06 105 VAL A CA 1
ATOM 815 C C . VAL A 1 105 ? -8.641 9.334 0.259 1.00 90.06 105 VAL A C 1
ATOM 817 O O . VAL A 1 105 ? -9.369 10.156 0.817 1.00 90.06 105 VAL A O 1
ATOM 820 N N . GLU A 1 106 ? -8.339 8.153 0.794 1.00 89.38 106 GLU A N 1
ATOM 821 C CA . GLU A 1 106 ? -8.754 7.771 2.143 1.00 89.38 106 GLU A CA 1
ATOM 822 C C . GLU A 1 106 ? -8.125 8.704 3.193 1.00 89.38 106 GLU A C 1
ATOM 824 O O . GLU A 1 106 ? -6.984 9.139 3.017 1.00 89.38 106 GLU A O 1
ATOM 829 N N . PRO A 1 107 ? -8.818 8.984 4.311 1.00 90.56 107 PRO A N 1
ATOM 830 C CA . PRO A 1 107 ? -8.184 9.623 5.457 1.00 90.56 107 PRO A CA 1
ATOM 831 C C . PRO A 1 107 ? -7.018 8.782 5.985 1.00 90.56 107 PRO A C 1
ATOM 833 O O . PRO A 1 107 ? -7.043 7.554 5.902 1.00 90.56 107 PRO A O 1
ATOM 836 N N . ASP A 1 108 ? -6.024 9.439 6.574 1.00 93.88 108 ASP A N 1
ATOM 837 C CA . ASP A 1 108 ? -4.852 8.787 7.159 1.00 93.88 108 ASP A CA 1
ATOM 838 C C . ASP A 1 108 ? -5.252 7.940 8.383 1.00 93.88 108 ASP A C 1
ATOM 840 O O . ASP A 1 108 ? -5.669 8.465 9.423 1.00 93.88 108 ASP A O 1
ATOM 844 N N . VAL A 1 109 ? -5.167 6.613 8.249 1.00 93.81 109 VAL A N 1
ATOM 845 C CA . VAL A 1 109 ? -5.594 5.665 9.289 1.00 93.81 109 VAL A CA 1
ATOM 846 C C . VAL A 1 109 ? -4.598 5.630 10.444 1.00 93.81 109 VAL A C 1
ATOM 848 O O . VAL A 1 109 ? -5.015 5.496 11.597 1.00 93.81 109 VAL A O 1
ATOM 851 N N . SER A 1 110 ? -3.305 5.826 10.174 1.00 93.56 110 SER A N 1
ATOM 852 C CA . SER A 1 110 ? -2.287 5.949 11.222 1.00 93.56 110 SER A CA 1
ATOM 853 C C . SER A 1 110 ? -2.613 7.112 12.167 1.00 93.56 110 SER A C 1
ATOM 855 O O . SER A 1 110 ? -2.524 6.973 13.382 1.00 93.56 110 SER A O 1
ATOM 857 N N . THR A 1 111 ? -3.091 8.234 11.637 1.00 95.00 111 THR A N 1
ATOM 858 C CA . THR A 1 111 ? -3.504 9.420 12.393 1.00 95.00 111 THR A CA 1
ATOM 859 C C . THR A 1 111 ? -4.868 9.215 13.047 1.00 95.00 111 THR A C 1
ATOM 861 O O . THR A 1 111 ? -5.052 9.578 14.211 1.00 95.00 111 THR A O 1
ATOM 864 N N . ALA A 1 112 ? -5.819 8.585 12.347 1.00 96.06 112 ALA A N 1
ATOM 865 C CA . ALA A 1 112 ? -7.117 8.202 12.910 1.00 96.06 112 ALA A CA 1
ATOM 866 C C . ALA A 1 112 ? -6.965 7.341 14.175 1.00 96.06 112 ALA A C 1
ATOM 868 O O . ALA A 1 112 ? -7.733 7.497 15.129 1.00 96.06 112 ALA A O 1
ATOM 869 N N . SER A 1 113 ? -5.936 6.487 14.208 1.00 96.25 113 SER A N 1
ATOM 870 C CA . SER A 1 113 ? -5.641 5.603 15.335 1.00 96.25 113 SER A CA 1
ATOM 871 C C . SER A 1 113 ? -5.492 6.347 16.664 1.00 96.25 113 SER A C 1
ATOM 873 O O . SER A 1 113 ? -5.969 5.854 17.686 1.00 96.25 113 SER A O 1
ATOM 875 N N . TYR A 1 114 ? -4.941 7.566 16.665 1.00 96.88 114 TYR A N 1
ATOM 876 C CA . TYR A 1 114 ? -4.799 8.369 17.881 1.00 96.88 114 TYR A CA 1
ATOM 877 C C . TYR A 1 114 ? -6.149 8.797 18.460 1.00 96.88 114 TYR A C 1
ATOM 879 O O . TYR A 1 114 ? -6.320 8.810 19.678 1.00 96.88 114 TYR A O 1
ATOM 887 N N . PHE A 1 115 ? -7.128 9.104 17.608 1.00 97.44 115 PHE A N 1
ATOM 888 C CA . PHE A 1 115 ? -8.473 9.475 18.047 1.00 97.44 115 PHE A CA 1
ATOM 889 C C . PHE A 1 115 ? -9.226 8.270 18.612 1.00 97.44 115 PHE A C 1
ATOM 891 O O . PHE A 1 115 ? -9.864 8.371 19.659 1.00 97.44 115 PHE A O 1
ATOM 898 N N . TRP A 1 116 ? -9.100 7.105 17.979 1.00 97.50 116 TRP A N 1
ATOM 899 C CA . TRP A 1 116 ? -9.666 5.871 18.522 1.00 97.50 116 TRP A CA 1
ATOM 900 C C . TRP A 1 116 ? -8.976 5.428 19.817 1.00 97.50 116 TRP A C 1
ATOM 902 O O . TRP A 1 116 ? -9.647 4.998 20.751 1.00 97.50 116 TRP A O 1
ATOM 912 N N . ALA A 1 117 ? -7.655 5.587 19.924 1.00 96.25 117 ALA A N 1
ATOM 913 C CA . ALA A 1 117 ? -6.918 5.333 21.159 1.00 96.25 117 ALA A CA 1
ATOM 914 C C . ALA A 1 117 ? -7.335 6.302 22.277 1.00 96.25 117 ALA A C 1
ATOM 916 O O . ALA A 1 117 ? -7.479 5.897 23.430 1.00 96.25 117 ALA A O 1
ATOM 917 N N . PHE A 1 118 ? -7.590 7.571 21.946 1.00 96.94 118 PHE A N 1
ATOM 918 C CA . PHE A 1 118 ? -8.130 8.534 22.900 1.00 96.94 118 PHE A CA 1
ATOM 919 C C . PHE A 1 118 ? -9.513 8.104 23.403 1.00 96.94 118 PHE A C 1
ATOM 921 O O . PHE A 1 118 ? -9.745 8.116 24.614 1.00 96.94 118 PHE A O 1
ATOM 928 N N . ALA A 1 119 ? -10.401 7.657 22.507 1.00 97.31 119 ALA A N 1
ATOM 929 C CA . ALA A 1 119 ? -11.689 7.080 22.892 1.00 97.31 119 ALA A CA 1
ATOM 930 C C . ALA A 1 119 ? -11.503 5.890 23.843 1.00 97.31 119 ALA A C 1
ATOM 932 O O . ALA A 1 119 ? -12.092 5.872 24.923 1.00 97.31 119 ALA A O 1
ATOM 933 N N . ALA A 1 120 ? -10.602 4.966 23.494 1.00 96.50 120 ALA A N 1
ATOM 934 C CA . ALA A 1 120 ? -10.272 3.792 24.296 1.00 96.50 120 ALA A CA 1
ATOM 935 C C . ALA A 1 120 ? -9.838 4.144 25.728 1.00 96.50 120 ALA A C 1
ATOM 937 O O . ALA A 1 120 ? -10.378 3.582 26.678 1.00 96.50 120 ALA A O 1
ATOM 938 N N . ILE A 1 121 ? -8.904 5.089 25.886 1.00 95.00 121 ILE A N 1
ATOM 939 C CA . ILE A 1 121 ? -8.321 5.461 27.187 1.00 95.00 121 ILE A CA 1
ATOM 940 C C . ILE A 1 121 ? -9.300 6.269 28.050 1.00 95.00 121 ILE A C 1
ATOM 942 O O . ILE A 1 121 ? -9.276 6.166 29.274 1.00 95.00 121 ILE A O 1
ATOM 946 N N . THR A 1 122 ? -10.153 7.086 27.432 1.00 95.69 122 THR A N 1
ATOM 947 C CA . THR A 1 122 ? -11.070 7.985 28.157 1.00 95.69 122 THR A CA 1
ATOM 948 C C . THR A 1 122 ? -12.446 7.382 28.427 1.00 95.69 122 THR A C 1
ATOM 950 O O . THR A 1 122 ? -13.238 7.995 29.140 1.00 95.69 122 THR A O 1
ATOM 953 N N . GLY A 1 123 ? -12.761 6.223 27.841 1.00 95.69 123 GLY A N 1
ATOM 954 C CA . GLY A 1 123 ? -14.116 5.666 27.868 1.00 95.69 123 GLY A CA 1
ATOM 955 C C . GLY A 1 123 ? -15.120 6.468 27.031 1.00 95.69 123 GLY A C 1
ATOM 956 O O . GLY A 1 123 ? -16.326 6.282 27.176 1.00 95.69 123 GLY A O 1
ATOM 957 N N . SER A 1 124 ? -14.645 7.389 26.184 1.00 97.19 124 SER A N 1
ATOM 958 C CA . SER A 1 124 ? -15.499 8.187 25.301 1.00 97.19 124 SER A CA 1
ATOM 959 C C . SER A 1 124 ? -15.814 7.453 23.995 1.00 97.19 124 SER A C 1
ATOM 961 O O . SER A 1 124 ? -15.284 6.373 23.725 1.00 97.19 124 SER A O 1
ATOM 963 N N . THR A 1 125 ? -16.689 8.048 23.183 1.00 98.19 125 THR A N 1
ATOM 964 C CA . THR A 1 125 ? -17.058 7.549 21.854 1.00 98.19 125 THR A CA 1
ATOM 965 C C . THR A 1 125 ? -16.573 8.525 20.794 1.00 98.19 125 THR A C 1
ATOM 967 O O . THR A 1 125 ? -16.949 9.698 20.826 1.00 98.19 125 THR A O 1
ATOM 970 N N . ILE A 1 126 ? -15.762 8.053 19.846 1.00 98.19 126 ILE A N 1
ATOM 971 C CA . ILE A 1 126 ? -15.279 8.864 18.724 1.00 98.19 126 ILE A CA 1
ATOM 972 C C . ILE A 1 126 ? -15.482 8.120 17.411 1.00 98.19 126 ILE A C 1
ATOM 974 O O . ILE A 1 126 ? -15.008 6.997 17.243 1.00 98.19 126 ILE A O 1
ATOM 978 N N . LYS A 1 127 ? -16.125 8.800 16.456 1.00 97.75 127 LYS A N 1
ATOM 979 C CA . LYS A 1 127 ? -16.246 8.372 15.062 1.00 97.75 127 LYS A CA 1
ATOM 980 C C . LYS A 1 127 ? -15.282 9.154 14.176 1.00 97.75 127 LYS A C 1
ATOM 982 O O . LYS A 1 127 ? -15.340 10.380 14.126 1.00 97.75 127 LYS A O 1
ATOM 987 N N . VAL A 1 128 ? -14.428 8.438 13.448 1.00 96.50 128 VAL A N 1
ATOM 988 C CA . VAL A 1 128 ? -13.604 9.007 12.375 1.00 96.50 128 VAL A CA 1
ATOM 989 C C . VAL A 1 128 ? -14.333 8.793 11.055 1.00 96.50 128 VAL A C 1
ATOM 991 O O . VAL A 1 128 ? -14.638 7.661 10.675 1.00 96.50 128 VAL A O 1
ATOM 994 N N . MET A 1 129 ? -14.635 9.894 10.373 1.00 95.31 129 MET A N 1
ATOM 995 C CA . MET A 1 129 ? -15.395 9.895 9.123 1.00 95.31 129 MET A CA 1
ATOM 996 C C . MET A 1 129 ? -14.532 9.455 7.936 1.00 95.31 129 MET A C 1
ATOM 998 O O . MET A 1 129 ? -13.320 9.647 7.937 1.00 95.31 129 MET A O 1
ATOM 1002 N N . HIS A 1 130 ? -15.172 8.899 6.907 1.00 91.88 130 HIS A N 1
ATOM 1003 C CA . HIS A 1 130 ? -14.596 8.500 5.613 1.00 91.88 130 HIS A CA 1
ATOM 1004 C C . HIS A 1 130 ? -13.524 7.401 5.648 1.00 91.88 130 HIS A C 1
ATOM 1006 O O . HIS A 1 130 ? -13.040 6.991 4.594 1.00 91.88 130 HIS A O 1
ATOM 1012 N N . VAL A 1 131 ? -13.200 6.863 6.824 1.00 92.81 131 VAL A N 1
ATOM 1013 C CA . VAL A 1 131 ? -12.504 5.581 6.948 1.00 92.81 131 VAL A CA 1
ATOM 1014 C C . VAL A 1 131 ? -13.551 4.477 6.984 1.00 92.81 131 VAL A C 1
ATOM 1016 O O . VAL A 1 131 ? -14.523 4.563 7.729 1.00 92.81 131 VAL A O 1
ATOM 1019 N N . THR A 1 132 ? -13.363 3.431 6.185 1.00 90.44 132 THR A N 1
ATOM 1020 C CA . THR A 1 132 ? -14.274 2.279 6.148 1.00 90.44 132 THR A CA 1
ATOM 1021 C C . THR A 1 132 ? -13.516 0.990 6.440 1.00 90.44 132 THR A C 1
ATOM 1023 O O . THR A 1 132 ? -12.287 0.941 6.352 1.00 90.44 132 THR A O 1
ATOM 1026 N N . LYS A 1 133 ? -14.249 -0.088 6.747 1.00 87.38 133 LYS A N 1
ATOM 1027 C CA . LYS A 1 133 ? -13.671 -1.424 6.980 1.00 87.38 133 LYS A CA 1
ATOM 1028 C C . LYS A 1 133 ? -12.820 -1.929 5.804 1.00 87.38 133 LYS A C 1
ATOM 1030 O O . LYS A 1 133 ? -11.932 -2.749 6.003 1.00 87.38 133 LYS A O 1
ATOM 1035 N N . ASN A 1 134 ? -13.082 -1.431 4.596 1.00 87.31 134 ASN A N 1
ATOM 1036 C CA . ASN A 1 134 ? -12.397 -1.831 3.369 1.00 87.31 134 ASN A CA 1
ATOM 1037 C C . ASN A 1 134 ? -11.167 -0.962 3.049 1.00 87.31 134 ASN A C 1
ATOM 1039 O O . ASN A 1 134 ? -10.692 -1.000 1.915 1.00 87.31 134 ASN A O 1
ATOM 1043 N N . SER A 1 135 ? -10.668 -0.174 4.013 1.00 89.88 135 SER A N 1
ATOM 1044 C CA . SER A 1 135 ? -9.477 0.662 3.828 1.00 89.88 135 SER A CA 1
ATOM 1045 C C . SER A 1 135 ? -8.300 -0.140 3.270 1.00 89.88 135 SER A C 1
ATOM 1047 O O . SER A 1 135 ? -8.044 -1.288 3.652 1.00 89.88 135 SER A O 1
ATOM 1049 N N . LYS A 1 136 ? -7.558 0.482 2.352 1.00 88.88 136 LYS A N 1
ATOM 1050 C CA . LYS A 1 136 ? -6.338 -0.104 1.783 1.00 88.88 136 LYS A CA 1
ATOM 1051 C C . LYS A 1 136 ? -5.152 -0.051 2.748 1.00 88.88 136 LYS A C 1
ATOM 1053 O O . LYS A 1 136 ? -4.162 -0.739 2.503 1.00 88.88 136 LYS A O 1
ATOM 1058 N N . GLN A 1 137 ? -5.248 0.742 3.814 1.00 90.44 137 GLN A N 1
ATOM 1059 C CA . GLN A 1 137 ? -4.170 0.996 4.765 1.00 90.44 137 GLN A CA 1
ATOM 1060 C C . GLN A 1 137 ? -4.056 -0.142 5.785 1.00 90.44 137 GLN A C 1
ATOM 1062 O O . GLN A 1 137 ? -5.049 -0.597 6.353 1.00 90.44 137 GLN A O 1
ATOM 1067 N N . GLY A 1 138 ? -2.829 -0.612 6.030 1.00 86.31 138 GLY A N 1
ATOM 1068 C CA . GLY A 1 138 ? -2.566 -1.730 6.944 1.00 86.31 138 GLY A CA 1
ATOM 1069 C C . GLY A 1 138 ? -2.931 -1.428 8.401 1.00 86.31 138 GLY A C 1
ATOM 1070 O O . GLY A 1 138 ? -3.338 -2.331 9.135 1.00 86.31 138 GLY A O 1
ATOM 1071 N N . ASP A 1 139 ? -2.844 -0.156 8.785 1.00 91.62 139 ASP A N 1
ATOM 1072 C CA . ASP A 1 139 ? -3.116 0.390 10.116 1.00 91.62 139 ASP A CA 1
ATOM 1073 C C . ASP A 1 139 ? -4.560 0.174 10.579 1.00 91.62 139 ASP A C 1
ATOM 1075 O O . ASP A 1 139 ? -4.836 0.207 11.777 1.00 91.62 139 ASP A O 1
ATOM 1079 N N . ILE A 1 140 ? -5.482 -0.146 9.661 1.00 92.25 140 ILE A N 1
ATOM 1080 C CA . ILE A 1 140 ? -6.877 -0.467 9.995 1.00 92.25 140 ILE A CA 1
ATOM 1081 C C . ILE A 1 140 ? -6.984 -1.642 10.982 1.00 92.25 140 ILE A C 1
ATOM 1083 O O . ILE A 1 140 ? -7.930 -1.719 11.764 1.00 92.25 140 ILE A O 1
ATOM 1087 N N . LYS A 1 141 ? -5.971 -2.521 11.011 1.00 92.25 141 LYS A N 1
ATOM 1088 C CA . LYS A 1 141 ? -5.856 -3.643 11.956 1.00 92.25 141 LYS A CA 1
ATOM 1089 C C . LYS A 1 141 ? -5.705 -3.208 13.411 1.00 92.25 141 LYS A C 1
ATOM 1091 O O . LYS A 1 141 ? -5.920 -4.018 14.307 1.00 92.25 141 LYS A O 1
ATOM 1096 N N . PHE A 1 142 ? -5.378 -1.943 13.673 1.00 94.75 142 PHE A N 1
ATOM 1097 C CA . PHE A 1 142 ? -5.390 -1.400 15.029 1.00 94.75 142 PHE A CA 1
ATOM 1098 C C . PHE A 1 142 ? -6.775 -1.512 15.682 1.00 94.75 142 PHE A C 1
ATOM 1100 O O . PHE A 1 142 ? -6.874 -1.717 16.887 1.00 94.75 142 PHE A O 1
ATOM 1107 N N . LEU A 1 143 ? -7.857 -1.473 14.902 1.00 95.88 143 LEU A N 1
ATOM 1108 C CA . LEU A 1 143 ? -9.209 -1.669 15.428 1.00 95.88 143 LEU A CA 1
ATOM 1109 C C . LEU A 1 143 ? -9.401 -3.064 16.041 1.00 95.88 143 LEU A C 1
ATOM 1111 O O . LEU A 1 143 ? -10.017 -3.175 17.094 1.00 95.88 143 LEU A O 1
ATOM 1115 N N . GLU A 1 144 ? -8.796 -4.106 15.459 1.00 94.88 144 GLU A N 1
ATOM 1116 C CA . GLU A 1 144 ? -8.833 -5.468 16.019 1.00 94.88 144 GLU A CA 1
ATOM 1117 C C . GLU A 1 144 ? -8.123 -5.532 17.381 1.00 94.88 144 GLU A C 1
ATOM 1119 O O . GLU A 1 144 ? -8.502 -6.296 18.268 1.00 94.88 144 GLU A O 1
ATOM 1124 N N . VAL A 1 145 ? -7.075 -4.722 17.562 1.00 95.25 145 VAL A N 1
ATOM 1125 C CA . VAL A 1 145 ? -6.379 -4.567 18.845 1.00 95.25 145 VAL A CA 1
ATOM 1126 C C . VAL A 1 145 ? -7.311 -3.907 19.858 1.00 95.25 145 VAL A C 1
ATOM 1128 O O . VAL A 1 145 ? -7.444 -4.410 20.972 1.00 95.25 145 VAL A O 1
ATOM 1131 N N . LEU A 1 146 ? -7.994 -2.825 19.466 1.00 96.12 146 LEU A N 1
ATOM 1132 C CA . LEU A 1 146 ? -8.942 -2.110 20.324 1.00 96.12 146 LEU A CA 1
ATOM 1133 C C . LEU A 1 146 ? -10.105 -3.005 20.783 1.00 96.12 146 LEU A C 1
ATOM 1135 O O . LEU A 1 146 ? -10.458 -2.999 21.962 1.00 96.12 146 LEU A O 1
ATOM 1139 N N . GLU A 1 147 ? -10.650 -3.834 19.893 1.00 95.44 147 GLU A N 1
ATOM 1140 C CA . GLU A 1 147 ? -11.664 -4.832 20.256 1.00 95.44 147 GLU A CA 1
ATOM 1141 C C . GLU A 1 147 ? -11.130 -5.832 21.294 1.00 95.44 147 GLU A C 1
ATOM 1143 O O . GLU A 1 147 ? -11.785 -6.103 22.302 1.00 95.44 147 GLU A O 1
ATOM 1148 N N . LYS A 1 148 ? -9.906 -6.347 21.102 1.00 95.25 148 LYS A N 1
ATOM 1149 C CA . LYS A 1 148 ? -9.290 -7.323 22.020 1.00 95.25 148 LYS A CA 1
ATOM 1150 C C . LYS A 1 148 ? -9.011 -6.753 23.409 1.00 95.25 148 LYS A C 1
ATOM 1152 O O . LYS A 1 148 ? -9.160 -7.476 24.395 1.00 95.25 148 LYS A O 1
ATOM 1157 N N . ILE A 1 149 ? -8.631 -5.477 23.505 1.00 94.69 149 ILE A N 1
ATOM 1158 C CA . ILE A 1 149 ? -8.437 -4.809 24.803 1.00 94.69 149 ILE A CA 1
ATOM 1159 C C . ILE A 1 149 ? -9.767 -4.398 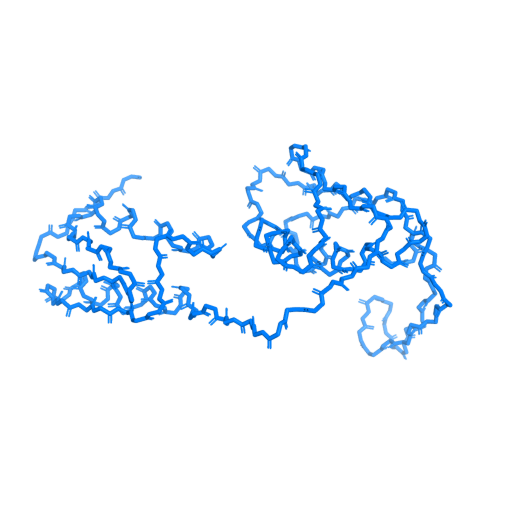25.457 1.00 94.69 149 ILE A C 1
ATOM 1161 O O . ILE A 1 149 ? -9.759 -3.942 26.600 1.00 94.69 149 ILE A O 1
ATOM 1165 N N . GLY A 1 150 ? -10.905 -4.607 24.783 1.00 95.06 150 GLY A N 1
ATOM 1166 C CA . GLY A 1 150 ? -12.248 -4.487 25.352 1.00 95.06 150 GLY A CA 1
ATOM 1167 C C . GLY A 1 150 ? -13.039 -3.246 24.938 1.00 95.06 150 GLY A C 1
ATOM 1168 O O . GLY A 1 150 ? -14.047 -2.954 25.586 1.00 95.06 150 GLY A O 1
ATOM 1169 N N . CYS A 1 151 ? -12.604 -2.515 23.908 1.00 97.31 151 CYS A N 1
ATOM 1170 C CA . CYS A 1 151 ? -13.391 -1.439 23.302 1.00 97.31 151 CYS A CA 1
ATOM 1171 C C . CYS A 1 151 ? -14.495 -2.004 22.399 1.00 97.31 151 CYS A C 1
ATOM 1173 O O . CYS A 1 151 ? -14.375 -3.101 21.856 1.00 97.31 151 CYS A O 1
ATOM 1175 N N . GLN A 1 152 ? -15.555 -1.225 22.195 1.00 97.62 152 GLN A N 1
ATOM 1176 C CA . GLN A 1 152 ? -16.558 -1.511 21.172 1.00 97.62 152 GLN A CA 1
ATOM 1177 C C . GLN A 1 152 ? -16.186 -0.773 19.885 1.00 97.62 152 GLN A C 1
ATOM 1179 O O . GLN A 1 152 ? -15.953 0.435 19.917 1.00 97.62 152 GLN A O 1
ATOM 1184 N N . VAL A 1 153 ? -16.169 -1.486 18.758 1.00 97.75 153 VAL A N 1
ATOM 1185 C CA . VAL A 1 153 ? -15.928 -0.911 17.430 1.00 97.75 153 VAL A CA 1
ATOM 1186 C C . VAL A 1 153 ? -17.170 -1.099 16.564 1.00 97.75 153 VAL A C 1
ATOM 1188 O O . VAL A 1 153 ? -17.625 -2.220 16.348 1.00 97.75 153 VAL A O 1
ATOM 1191 N N . ASN A 1 154 ? -17.719 0.003 16.053 1.00 97.50 154 ASN A N 1
ATOM 1192 C CA . ASN A 1 154 ? -18.858 -0.004 15.140 1.00 97.50 154 ASN A CA 1
ATOM 1193 C C . ASN A 1 154 ? -18.410 0.489 13.757 1.00 97.50 154 ASN A C 1
ATOM 1195 O O . ASN A 1 154 ? -17.841 1.575 13.612 1.00 97.50 154 ASN A O 1
ATOM 1199 N N . TYR A 1 155 ? -18.695 -0.305 12.725 1.00 96.62 155 TYR A N 1
ATOM 1200 C CA . TYR A 1 155 ? -18.370 0.016 11.337 1.00 96.62 155 TYR A CA 1
ATOM 1201 C C . TYR A 1 155 ? -19.600 0.575 10.622 1.00 96.62 155 TYR A C 1
ATOM 1203 O O . TYR A 1 155 ? -20.616 -0.112 10.505 1.00 96.62 155 TYR A O 1
ATOM 1211 N N . TYR A 1 156 ? -19.488 1.792 10.095 1.00 94.94 156 TYR A N 1
ATOM 1212 C CA . TYR A 1 156 ? -20.513 2.433 9.275 1.00 94.94 156 TYR A CA 1
ATOM 1213 C C . TYR A 1 156 ? -20.011 2.626 7.839 1.00 94.94 156 TYR A C 1
ATOM 1215 O O . TYR A 1 156 ? -18.820 2.511 7.547 1.00 94.94 156 TYR A O 1
ATOM 1223 N N . ASN A 1 157 ? -20.928 2.953 6.926 1.00 91.44 157 ASN A N 1
ATOM 1224 C CA . ASN A 1 157 ? -20.583 3.236 5.527 1.00 91.44 157 ASN A CA 1
ATOM 1225 C C . ASN A 1 157 ? -19.752 4.521 5.368 1.00 91.44 157 ASN A C 1
ATOM 1227 O O . ASN A 1 157 ? -19.021 4.672 4.395 1.00 91.44 157 ASN A O 1
ATOM 1231 N N . ASP A 1 158 ? -19.884 5.449 6.311 1.00 93.12 158 ASP A N 1
ATOM 1232 C CA . ASP A 1 158 ? -19.312 6.795 6.293 1.00 93.12 158 ASP A CA 1
ATOM 1233 C C . ASP A 1 158 ? -18.256 7.015 7.386 1.00 93.12 158 ASP A C 1
ATOM 1235 O O . ASP A 1 158 ? -17.782 8.136 7.552 1.00 93.12 158 ASP A O 1
ATOM 1239 N N . GLY A 1 159 ? -17.886 5.986 8.151 1.00 95.81 159 GLY A N 1
ATOM 1240 C CA . GLY A 1 159 ? -16.889 6.117 9.208 1.00 95.81 159 GLY A CA 1
ATOM 1241 C C . GLY A 1 159 ? -16.798 4.911 10.133 1.00 95.81 159 GLY A C 1
ATOM 1242 O O . GLY A 1 159 ? -17.628 4.002 10.093 1.00 95.81 159 GLY A O 1
ATOM 1243 N N . ILE A 1 160 ? -15.813 4.946 11.023 1.00 97.81 160 ILE A N 1
ATOM 1244 C CA . ILE A 1 160 ? -15.626 3.939 12.071 1.00 97.81 160 ILE A CA 1
ATOM 1245 C C . ILE A 1 160 ? -15.646 4.624 13.424 1.00 97.81 160 ILE A C 1
ATOM 1247 O O . ILE A 1 160 ? -14.945 5.615 13.650 1.00 97.81 160 ILE A O 1
ATOM 1251 N N . GLU A 1 161 ? -16.453 4.074 14.316 1.00 98.06 161 GLU A N 1
ATOM 1252 C CA . GLU A 1 161 ? -16.642 4.551 15.674 1.00 98.06 161 GLU A CA 1
ATOM 1253 C C . GLU A 1 161 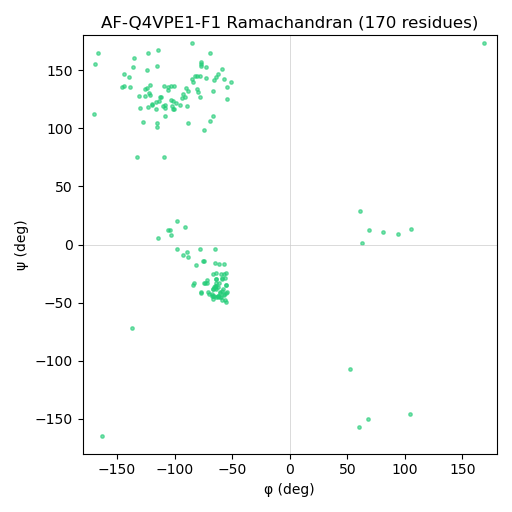? -16.024 3.586 16.671 1.00 98.06 161 GLU A C 1
ATOM 1255 O O . GLU A 1 161 ? -16.195 2.372 16.562 1.00 98.06 161 GLU A O 1
ATOM 1260 N N . VAL A 1 162 ? -15.331 4.147 17.654 1.00 98.31 162 VAL A N 1
ATOM 1261 C CA . VAL A 1 162 ? -14.796 3.409 18.791 1.00 98.31 162 VAL A CA 1
ATOM 1262 C C . VAL A 1 162 ? -15.363 4.003 20.065 1.00 98.31 162 VAL A C 1
ATOM 1264 O O . VAL A 1 162 ? -15.259 5.210 20.286 1.00 98.31 162 VAL A O 1
ATOM 1267 N N . THR A 1 163 ? -15.922 3.141 20.907 1.00 98.19 163 THR A N 1
ATOM 1268 C CA . THR A 1 163 ? -16.314 3.456 22.279 1.00 98.19 163 THR A CA 1
ATOM 1269 C C . THR A 1 163 ? -15.354 2.765 23.234 1.00 98.19 163 THR A C 1
ATOM 1271 O O . THR A 1 163 ? -15.208 1.538 23.219 1.00 98.19 163 THR A O 1
ATOM 1274 N N . GLY A 1 164 ? -14.672 3.564 24.053 1.00 95.50 164 GLY A N 1
ATOM 1275 C CA . GLY A 1 164 ? -13.760 3.055 25.064 1.00 95.50 164 GLY A CA 1
ATOM 1276 C C . GLY A 1 164 ? -14.466 2.344 26.208 1.00 95.50 164 GLY A C 1
ATOM 1277 O O . GLY A 1 164 ? -15.667 2.481 26.428 1.00 95.50 164 GLY A O 1
ATOM 1278 N N . ASN A 1 165 ? -13.677 1.597 26.970 1.00 87.25 165 ASN A N 1
ATOM 1279 C CA . ASN A 1 165 ? -14.133 0.881 28.149 1.00 87.25 165 ASN A CA 1
ATOM 1280 C C . ASN A 1 165 ? -13.255 1.289 29.333 1.00 87.25 165 ASN A C 1
ATOM 1282 O O . ASN A 1 165 ? -12.031 1.288 29.225 1.00 87.25 165 ASN A O 1
ATOM 1286 N N . ASN A 1 166 ? -13.871 1.587 30.478 1.00 79.44 166 ASN A N 1
ATOM 1287 C CA . ASN A 1 166 ? -13.171 1.987 31.703 1.00 79.44 166 ASN A CA 1
ATOM 1288 C C . ASN A 1 166 ? -12.283 0.872 32.298 1.00 79.44 166 ASN A C 1
ATOM 1290 O O . ASN A 1 166 ? -11.610 1.095 33.303 1.00 79.44 166 ASN A O 1
ATOM 1294 N N . GLN A 1 167 ? -12.292 -0.331 31.715 1.00 86.31 167 GLN A N 1
ATOM 1295 C CA . GLN A 1 167 ? -11.458 -1.466 32.107 1.00 86.31 167 GLN A CA 1
ATOM 1296 C C . GLN A 1 167 ? -10.794 -2.112 30.884 1.00 86.31 167 GLN A C 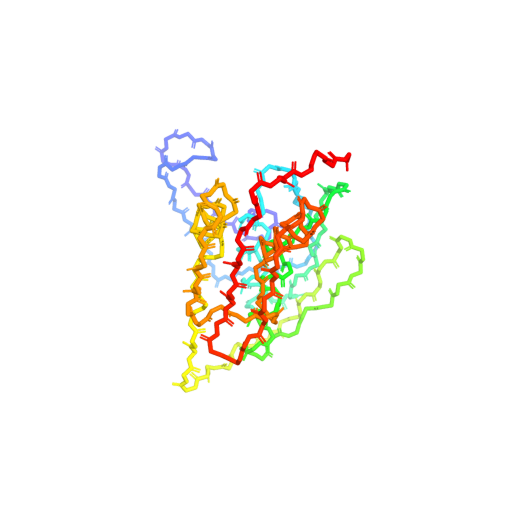1
ATOM 1298 O O . GLN A 1 167 ? -11.196 -3.188 30.436 1.00 86.31 167 GLN A O 1
ATOM 1303 N N . LEU A 1 168 ? -9.765 -1.455 30.345 1.00 87.94 168 LEU A N 1
ATOM 1304 C CA . LEU A 1 168 ? -8.948 -2.025 29.272 1.00 87.94 168 LEU A CA 1
ATOM 1305 C C . LEU A 1 168 ? -8.167 -3.251 29.764 1.00 87.94 168 LEU A C 1
ATOM 1307 O O . LEU A 1 168 ? -7.653 -3.279 30.885 1.00 87.94 168 LEU A O 1
ATOM 1311 N N . ARG A 1 169 ? -8.057 -4.267 28.908 1.00 89.00 169 ARG A N 1
ATOM 1312 C CA . ARG A 1 169 ? -7.329 -5.511 29.184 1.00 89.00 169 ARG A CA 1
ATOM 1313 C C . ARG A 1 169 ? -6.011 -5.530 28.426 1.00 89.00 169 ARG A C 1
ATOM 1315 O O . ARG A 1 169 ? -5.978 -5.220 27.241 1.00 89.00 169 ARG A O 1
ATOM 1322 N N . GLY A 1 170 ? -4.933 -5.936 29.092 1.00 87.06 170 GLY A N 1
ATOM 1323 C CA . GLY A 1 170 ? -3.683 -6.252 28.402 1.00 87.06 170 GLY A CA 1
ATOM 1324 C C . GLY A 1 170 ? -3.868 -7.448 27.465 1.00 87.06 170 GLY A C 1
ATOM 1325 O O . GLY A 1 170 ? -4.601 -8.383 27.790 1.00 87.06 170 GLY A O 1
ATOM 1326 N N . ILE A 1 171 ? -3.198 -7.417 26.317 1.00 86.44 171 ILE A N 1
ATOM 1327 C CA . ILE A 1 171 ? -3.196 -8.491 25.317 1.00 86.44 171 ILE A CA 1
ATOM 1328 C C . ILE A 1 171 ? -1.749 -8.931 25.052 1.00 86.44 171 ILE A C 1
ATOM 1330 O O . ILE A 1 171 ? -0.830 -8.129 25.229 1.00 86.44 171 ILE A O 1
ATOM 1334 N N . GLN A 1 172 ? -1.561 -10.203 24.689 1.00 64.56 172 GLN A N 1
ATOM 1335 C CA . GLN A 1 172 ? -0.271 -10.770 24.271 1.00 64.56 172 GLN A CA 1
ATOM 1336 C C . GLN A 1 172 ? -0.040 -10.600 22.772 1.00 64.56 172 GLN A C 1
ATOM 1338 O O . GLN A 1 172 ? -1.037 -10.677 22.014 1.00 64.56 172 GLN A O 1
#

Foldseek 3Di:
DVVQVKDKDAPPDPPDPPIDIDDPATQAEEDEDAQVPDPVVVLVLQVCQLRHNFGYWYAHPDDDDSLVVQLSQVVQVVQVWHWDDDPRITTTGHHDGHDDPDDDDAPDLVVVLVVLVVQAQVQHKDKDFRDAPPDSGPSSCVVVVSVVQPWDWDGDPTTIMIGHDPRGDDDD

Solvent-accessible surface area (backbone atoms only — not comparable to full-atom values): 9718 Å² total; per-residue (Å²): 99,59,93,28,63,35,45,74,51,55,78,77,43,85,97,39,81,62,64,47,80,52,65,98,61,39,49,43,37,80,47,80,40,61,44,78,81,41,56,64,59,54,36,54,49,57,74,47,12,30,73,13,75,61,1,27,38,38,34,43,53,59,94,66,89,56,49,65,47,59,33,45,44,53,54,36,39,73,24,65,37,67,57,52,73,55,94,55,34,40,37,25,60,54,54,64,77,46,86,65,97,74,82,88,80,69,61,64,47,72,64,48,46,55,53,39,49,48,10,34,77,69,42,37,75,36,70,48,64,62,38,44,94,82,54,66,58,64,53,62,57,53,55,60,51,41,43,71,24,53,28,51,75,48,84,42,96,58,16,37,33,25,34,21,30,93,68,70,45,92,81,135

InterPro domains:
  IPR001986 Enolpyruvate transferase domain [PF00275] (1-171)
  IPR013792 RNA 3'-terminal phosphate cyclase/enolpyruvate transferase, alpha/beta [SSF55205] (1-171)
  IPR036968 Enolpyruvate transferase domain superfamily [G3DSA:3.65.10.10] (1-89)
  IPR036968 Enolpyruvate transferase domain superfamily [G3DSA:3.65.10.10] (94-172)

Sequence (172 aa):
LEKLGMLANYHQKSYAMPLTIIAKSLDGGYIEVDGEKSSQFASGLLMAAPFMHRGLRLNSITDHKQPYLDMTTKVMAEFGVTVDIDENIYTANKSQYISTSNYVVEPDVSTASYFWAFAAITGSTIKVMHVTKNSKQGDIKFLEVLEKIGCQVNYYNDGIEVTGNNQLRGIQ

Organism: NCBI:txid119857

Nearest PDB structures (foldseek):
  7m0o-assembly1_A  TM=8.379E-01  e=4.464E-15  Streptomyces sviceus
  8umm-assembly1_A  TM=9.196E-01  e=1.087E-13  Zea mays
  8umk-assembly2_B  TM=9.142E-01  e=8.940E-13  Zea mays
  2o15-assembly1_A  TM=8.885E-01  e=1.490E-12  Mycobacterium tuberculosis
  2bjb-assembly1_A  TM=8.130E-01  e=1.079E-11  Mycobacterium tuberculosis

Secondary structure (DSSP, 8-state):
-GGGT-EEEESSSTTSSSEEEE-S----EEEEEETTT-HHHHHHHHHHGGGSTT-EEEEEE-SS--HHHHHHHHHHHHTT---EEETTEEEE-S------S--PPPP-HHHHHHHHHHHHHHT-EEEEET--TT-S-GGGGHHHHHHHTT-EEEEETTEEEEE--SS-----

pLDDT: mean 92.68, std 5.29, range [64.56, 98.31]